Protein AF-A0A1Q9HQ56-F1 (afdb_monomer_lite)

Organism: NCBI:txid1381081

Sequence (86 aa):
MIKALFAAVTLVTLTACSGANVTSQIRDFDATNSAKMLRCVTVETGDSDTNEELAAYDGWSLVYASEYTTDNKSTTELTMCFEKAL

Structure (mmCIF, N/CA/C/O backbone):
data_AF-A0A1Q9HQ56-F1
#
_entry.id   AF-A0A1Q9HQ56-F1
#
loop_
_atom_site.group_PDB
_atom_site.id
_atom_site.type_symbol
_atom_site.label_atom_id
_atom_site.label_alt_id
_atom_site.label_comp_id
_atom_site.label_asym_id
_atom_site.label_entity_id
_atom_site.label_seq_id
_atom_site.pdbx_PDB_ins_code
_atom_site.Cartn_x
_atom_site.Cartn_y
_atom_site.Cartn_z
_atom_site.occupancy
_atom_site.B_iso_or_equiv
_atom_site.auth_seq_id
_atom_site.auth_comp_id
_atom_site.auth_asym_id
_atom_site.auth_atom_id
_atom_site.pdbx_PDB_model_num
ATOM 1 N N . MET A 1 1 ? 27.766 13.361 -38.525 1.00 62.81 1 MET A N 1
ATOM 2 C CA . MET A 1 1 ? 28.087 12.746 -37.216 1.00 62.81 1 MET A CA 1
ATOM 3 C C . MET A 1 1 ? 27.113 13.203 -36.125 1.00 62.81 1 MET A C 1
ATOM 5 O O . MET A 1 1 ? 26.429 12.353 -35.582 1.00 62.81 1 MET A O 1
ATOM 9 N N . ILE A 1 2 ? 26.914 14.510 -35.901 1.00 71.75 2 ILE A N 1
ATOM 10 C CA . ILE A 1 2 ? 25.957 15.044 -34.8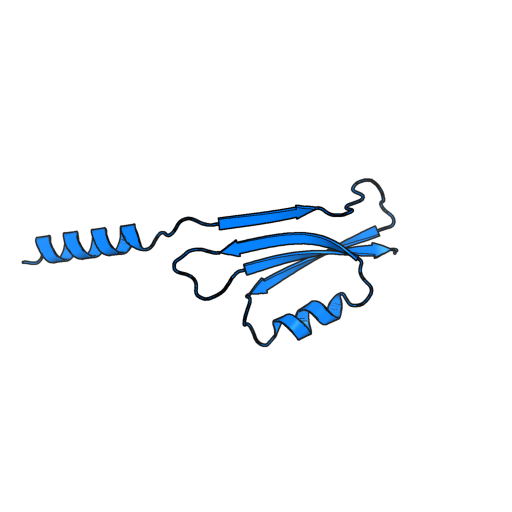97 1.00 71.75 2 ILE A CA 1
ATOM 11 C C . ILE A 1 2 ? 24.494 14.595 -35.096 1.00 71.75 2 ILE A C 1
ATOM 13 O O . ILE A 1 2 ? 23.819 14.265 -34.129 1.00 71.75 2 ILE A O 1
ATOM 17 N N . LYS A 1 3 ? 24.002 14.518 -36.342 1.00 73.94 3 LYS A N 1
ATOM 18 C CA . LYS A 1 3 ? 22.614 14.100 -36.629 1.00 73.94 3 LYS A CA 1
ATOM 19 C C . LYS A 1 3 ? 22.317 12.642 -36.240 1.00 73.94 3 LYS A C 1
ATOM 21 O O . LYS A 1 3 ? 21.226 12.351 -35.771 1.00 73.94 3 LYS A O 1
ATOM 26 N N . ALA A 1 4 ? 23.293 11.746 -36.408 1.00 78.12 4 ALA A N 1
ATOM 27 C CA . ALA A 1 4 ? 23.161 10.341 -36.016 1.00 78.12 4 ALA A CA 1
ATOM 28 C C . ALA A 1 4 ? 23.209 10.175 -34.488 1.00 78.12 4 ALA A C 1
ATOM 30 O O . ALA A 1 4 ? 22.482 9.356 -33.939 1.00 78.12 4 ALA A O 1
ATOM 31 N N . LEU A 1 5 ? 24.007 11.007 -33.809 1.00 79.75 5 LEU A N 1
ATOM 32 C CA . LEU A 1 5 ? 24.061 11.054 -32.349 1.00 79.75 5 LEU A CA 1
ATOM 33 C C . LEU A 1 5 ? 22.720 11.513 -31.756 1.00 79.75 5 LEU A C 1
ATOM 35 O O . LEU A 1 5 ? 22.209 10.880 -30.840 1.00 79.75 5 LEU A O 1
ATOM 39 N N . PHE A 1 6 ? 22.113 12.559 -32.326 1.00 80.56 6 PHE A N 1
ATOM 40 C CA . PHE A 1 6 ? 20.793 13.036 -31.903 1.00 80.56 6 PHE A CA 1
ATOM 41 C C . PHE A 1 6 ? 19.703 11.974 -32.095 1.00 80.56 6 PHE A C 1
ATOM 43 O O . PHE A 1 6 ? 18.930 11.728 -31.177 1.00 80.56 6 PHE A O 1
ATOM 50 N N . ALA A 1 7 ? 19.680 11.299 -33.249 1.00 82.38 7 ALA A N 1
ATOM 51 C CA . ALA A 1 7 ? 18.708 10.240 -33.516 1.00 82.38 7 ALA A CA 1
ATOM 52 C C . ALA A 1 7 ? 18.842 9.053 -32.544 1.00 82.38 7 ALA A C 1
ATOM 54 O O . ALA A 1 7 ? 17.834 8.531 -32.072 1.00 82.38 7 ALA A O 1
ATOM 55 N N . ALA A 1 8 ? 20.074 8.656 -32.206 1.00 81.81 8 ALA A N 1
ATOM 56 C CA . ALA A 1 8 ? 20.326 7.588 -31.241 1.00 81.81 8 ALA A CA 1
ATOM 57 C C . ALA A 1 8 ? 19.874 7.972 -29.822 1.00 81.81 8 ALA A C 1
ATOM 59 O O . ALA A 1 8 ? 19.216 7.176 -29.161 1.00 81.81 8 ALA A O 1
ATOM 60 N N . VAL A 1 9 ? 20.158 9.201 -29.375 1.00 84.00 9 VAL A N 1
ATOM 61 C CA . VAL A 1 9 ? 19.714 9.697 -28.059 1.00 84.00 9 VAL A CA 1
ATOM 62 C C . VAL A 1 9 ? 18.189 9.713 -27.969 1.00 84.00 9 VAL A C 1
ATOM 64 O O . VAL A 1 9 ? 17.637 9.217 -26.991 1.00 84.00 9 VAL A O 1
ATOM 67 N N . THR A 1 10 ? 17.497 10.202 -29.002 1.00 79.38 10 THR A N 1
ATOM 68 C CA . THR A 1 10 ? 16.029 10.222 -29.014 1.00 79.38 10 THR A CA 1
ATOM 69 C C . THR A 1 10 ? 15.438 8.812 -28.940 1.00 79.38 10 THR A C 1
ATOM 71 O O . THR A 1 10 ? 14.527 8.584 -28.143 1.00 79.38 10 THR A O 1
ATOM 74 N N . LEU A 1 11 ? 15.978 7.843 -29.691 1.00 77.19 11 LEU A N 1
ATOM 75 C CA . LEU A 1 11 ? 15.510 6.45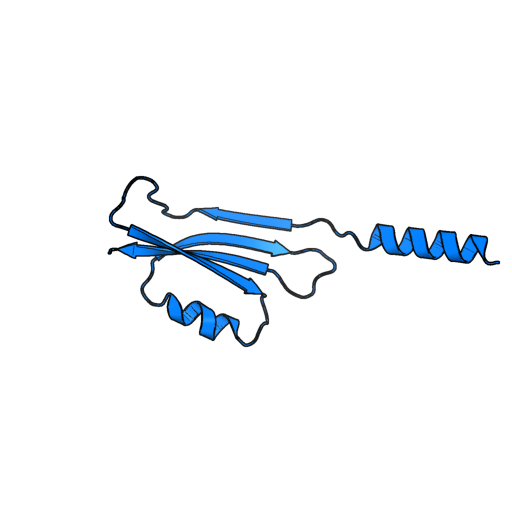2 -29.622 1.00 77.19 11 LEU A CA 1
ATOM 76 C C . LEU A 1 11 ? 15.688 5.841 -28.224 1.00 77.19 11 LEU A C 1
ATOM 78 O O . LEU A 1 11 ? 14.763 5.211 -27.720 1.00 77.19 11 LEU A O 1
ATOM 82 N N . VAL A 1 12 ? 16.840 6.064 -27.584 1.00 76.94 12 VAL A N 1
ATOM 83 C CA . VAL A 1 12 ? 17.126 5.544 -26.235 1.00 76.94 12 VAL A CA 1
ATOM 84 C C . VAL A 1 12 ? 16.175 6.152 -25.198 1.00 76.94 12 VAL A C 1
ATOM 86 O O . VAL A 1 12 ? 15.674 5.443 -24.326 1.00 76.94 12 VAL A O 1
ATOM 89 N N . THR A 1 13 ? 15.856 7.446 -25.319 1.00 73.75 13 THR A N 1
ATOM 90 C CA . THR A 1 13 ? 14.905 8.107 -24.408 1.00 73.75 13 THR A CA 1
ATOM 91 C C . THR A 1 13 ? 13.463 7.629 -24.580 1.00 73.75 13 THR A C 1
ATOM 93 O O . THR A 1 13 ? 12.734 7.565 -23.598 1.00 73.75 13 THR A O 1
ATOM 96 N N . LEU A 1 14 ? 13.052 7.234 -25.791 1.00 68.94 14 LEU A N 1
ATOM 97 C CA . LEU A 1 14 ? 11.716 6.677 -26.044 1.00 68.94 14 LEU A CA 1
ATOM 98 C C . LEU A 1 14 ? 11.560 5.267 -25.457 1.00 68.94 14 LEU A C 1
ATOM 100 O O . LEU A 1 14 ? 10.485 4.922 -24.976 1.00 68.94 14 LEU A O 1
ATOM 104 N N . THR A 1 15 ? 12.630 4.467 -25.448 1.00 67.88 15 THR A N 1
ATOM 105 C CA . THR A 1 15 ? 12.628 3.131 -24.824 1.00 67.88 15 THR A CA 1
ATOM 106 C C . THR A 1 15 ? 12.714 3.162 -23.298 1.00 67.88 15 THR A C 1
ATOM 108 O O . THR A 1 15 ? 12.535 2.131 -22.660 1.00 67.88 15 THR A O 1
ATOM 111 N N . ALA A 1 16 ? 12.978 4.327 -22.696 1.00 65.25 16 ALA A N 1
ATOM 112 C CA . ALA A 1 16 ? 13.027 4.475 -21.244 1.00 65.25 16 ALA A CA 1
ATOM 113 C C . ALA A 1 16 ? 11.631 4.530 -20.593 1.00 65.25 16 ALA A C 1
ATOM 115 O O . ALA A 1 16 ? 11.529 4.407 -19.375 1.00 65.25 16 ALA A O 1
ATOM 116 N N . CYS A 1 17 ? 10.556 4.685 -21.371 1.00 70.94 17 CYS A N 1
ATOM 117 C CA . CYS A 1 17 ? 9.187 4.540 -20.882 1.00 70.94 17 CYS A CA 1
ATOM 118 C C . CYS A 1 17 ? 8.796 3.054 -20.888 1.00 70.94 17 CYS A C 1
ATOM 120 O O . CYS A 1 17 ? 8.373 2.530 -21.916 1.00 70.94 17 CYS A O 1
ATOM 122 N N . SER A 1 18 ? 8.945 2.372 -19.749 1.00 80.12 18 SER A N 1
ATOM 123 C CA . SER A 1 18 ? 8.360 1.040 -19.553 1.00 80.12 18 SER A CA 1
ATOM 124 C C . SER A 1 18 ? 6.883 1.164 -19.163 1.00 80.12 18 SER A C 1
ATOM 126 O O . SER A 1 18 ? 6.470 2.144 -18.535 1.00 80.12 18 SER A O 1
ATOM 128 N N . GLY A 1 19 ? 6.077 0.188 -19.586 1.00 76.56 19 GLY A N 1
ATOM 129 C CA . GLY A 1 19 ? 4.673 0.108 -19.208 1.00 76.56 19 GLY A CA 1
ATOM 130 C C . GLY A 1 19 ? 4.527 -0.057 -17.698 1.00 76.56 19 GLY A C 1
ATOM 131 O O . GLY A 1 19 ? 5.254 -0.825 -17.074 1.00 76.56 19 GLY A O 1
ATOM 132 N N . ALA A 1 20 ? 3.575 0.665 -17.115 1.00 82.06 20 ALA A N 1
ATOM 133 C CA . ALA A 1 20 ? 3.224 0.484 -15.717 1.00 82.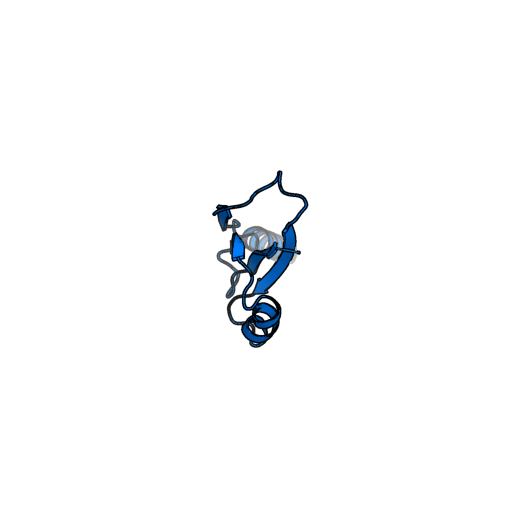06 20 ALA A CA 1
ATOM 134 C C . ALA A 1 20 ? 2.327 -0.743 -15.553 1.00 82.06 20 ALA A C 1
ATOM 136 O O . ALA A 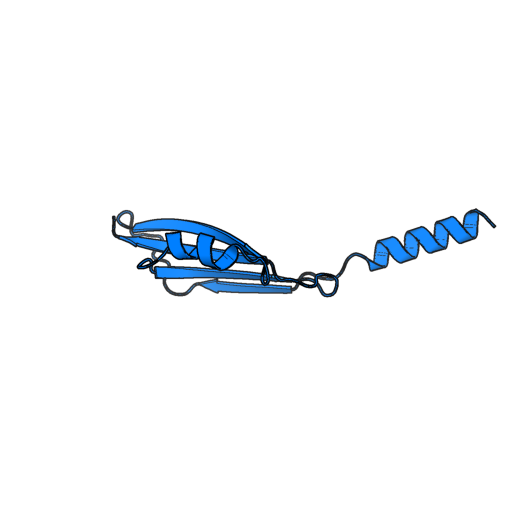1 20 ? 1.273 -0.837 -16.188 1.00 82.06 20 ALA A O 1
ATOM 137 N N . ASN A 1 21 ? 2.725 -1.652 -14.673 1.00 83.00 21 ASN A N 1
ATOM 138 C CA . ASN A 1 21 ? 1.862 -2.692 -14.151 1.00 83.00 21 ASN A CA 1
ATOM 139 C C . ASN A 1 21 ? 1.253 -2.196 -12.838 1.00 83.00 21 ASN A C 1
ATOM 141 O O . ASN A 1 21 ? 1.975 -1.869 -11.894 1.00 83.00 21 ASN A O 1
ATOM 145 N N . VAL A 1 22 ? -0.077 -2.117 -12.810 1.00 85.62 22 VAL A N 1
ATOM 146 C CA . VAL A 1 22 ? -0.842 -1.681 -11.643 1.00 85.62 22 VAL A CA 1
ATOM 147 C C . VAL A 1 22 ? -1.765 -2.808 -11.226 1.00 85.62 22 VAL A C 1
ATOM 149 O O . VAL A 1 22 ? -2.649 -3.207 -11.984 1.00 85.62 22 VAL A O 1
ATOM 152 N N . THR A 1 23 ? -1.580 -3.296 -10.006 1.00 88.50 23 THR A N 1
ATOM 153 C CA . THR A 1 23 ? -2.509 -4.230 -9.364 1.00 88.50 23 THR A CA 1
ATOM 154 C C . THR A 1 23 ? -3.175 -3.531 -8.194 1.00 88.50 23 THR A C 1
ATOM 156 O O . THR A 1 23 ? -2.526 -2.778 -7.472 1.00 88.50 23 THR A O 1
ATOM 159 N N . SER A 1 24 ? -4.476 -3.736 -8.010 1.00 89.12 24 SER A N 1
ATOM 160 C CA . SER A 1 24 ? -5.212 -3.185 -6.875 1.00 89.12 24 SER A CA 1
ATOM 161 C C . SER A 1 24 ? -6.235 -4.180 -6.345 1.00 89.12 24 SER A C 1
ATOM 163 O O . SER A 1 24 ? -6.784 -4.998 -7.086 1.00 89.12 24 SER A O 1
ATOM 165 N N . GLN A 1 25 ? -6.456 -4.142 -5.034 1.00 88.69 25 GLN A N 1
ATOM 166 C CA . GLN A 1 25 ? -7.385 -5.015 -4.325 1.00 88.69 25 GLN A CA 1
ATOM 167 C C . GLN A 1 25 ? -8.129 -4.203 -3.263 1.00 88.69 25 GLN A C 1
ATOM 169 O O . GLN A 1 25 ? -7.508 -3.611 -2.379 1.00 88.69 25 GLN A O 1
ATOM 174 N N . ILE A 1 26 ? -9.461 -4.206 -3.335 1.00 88.12 26 ILE A N 1
ATOM 175 C CA . ILE A 1 26 ? -10.348 -3.707 -2.276 1.00 88.12 26 ILE A CA 1
ATOM 176 C C . ILE A 1 26 ? -10.840 -4.925 -1.497 1.00 88.12 26 ILE A C 1
ATOM 178 O O . ILE A 1 26 ? -11.319 -5.881 -2.107 1.00 88.12 26 ILE A O 1
ATOM 182 N N . ARG A 1 27 ? -10.709 -4.910 -0.168 1.00 79.38 27 ARG A N 1
ATOM 183 C CA . ARG A 1 27 ? -11.072 -6.061 0.677 1.00 79.38 27 ARG A CA 1
ATOM 184 C C . ARG A 1 27 ? -12.411 -5.886 1.381 1.00 79.38 27 ARG A C 1
ATOM 186 O O . ARG A 1 27 ? -13.285 -6.723 1.205 1.00 79.38 27 ARG A O 1
ATOM 193 N N . ASP A 1 28 ? -12.549 -4.827 2.174 1.00 76.44 28 ASP A N 1
ATOM 194 C CA . ASP A 1 28 ? -13.706 -4.636 3.062 1.00 76.44 28 ASP A CA 1
ATOM 195 C C . ASP A 1 28 ? -13.933 -3.146 3.373 1.00 76.44 28 ASP A C 1
ATOM 197 O O . ASP A 1 28 ? -14.028 -2.718 4.521 1.00 76.44 28 ASP A O 1
ATOM 201 N N . PHE A 1 29 ? -13.909 -2.323 2.321 1.00 78.56 29 PHE A N 1
ATOM 202 C CA . PHE A 1 29 ? -14.125 -0.884 2.438 1.00 78.56 29 PHE A CA 1
ATOM 203 C C . PHE A 1 29 ? -15.616 -0.586 2.632 1.00 78.56 29 PHE A C 1
ATOM 205 O O . PHE A 1 29 ? -16.420 -0.800 1.721 1.00 78.56 29 PHE A O 1
ATOM 212 N N . ASP A 1 30 ? -15.981 -0.058 3.801 1.00 78.25 30 ASP A N 1
ATOM 213 C CA . ASP A 1 30 ? -17.350 0.369 4.093 1.00 78.25 30 ASP A CA 1
ATOM 214 C C . ASP A 1 30 ? -17.486 1.874 3.853 1.00 78.25 30 ASP A C 1
ATOM 216 O O . ASP A 1 30 ? -17.394 2.694 4.767 1.00 78.25 30 ASP A O 1
ATOM 220 N N . ALA A 1 31 ? -17.754 2.229 2.596 1.00 75.00 31 ALA A N 1
ATOM 221 C CA . ALA A 1 31 ? -17.913 3.612 2.149 1.00 75.00 31 ALA A CA 1
ATOM 222 C C . ALA A 1 31 ? -19.058 4.377 2.843 1.00 75.00 31 ALA A C 1
ATOM 224 O O . ALA A 1 31 ? -19.192 5.587 2.655 1.00 75.00 31 ALA A O 1
ATOM 225 N N . THR A 1 32 ? -19.924 3.683 3.585 1.00 78.56 32 THR A N 1
ATOM 226 C CA . THR A 1 32 ? -21.157 4.247 4.149 1.00 78.56 32 THR A CA 1
ATOM 227 C C . THR A 1 32 ? -21.090 4.482 5.652 1.00 78.56 32 THR A C 1
ATOM 229 O O . THR A 1 32 ? -21.965 5.146 6.211 1.00 78.56 32 THR A O 1
ATOM 232 N N . ASN A 1 33 ? -20.043 3.992 6.314 1.00 80.19 33 ASN A N 1
ATOM 233 C CA . ASN A 1 33 ? -19.909 4.073 7.757 1.00 80.19 33 ASN A CA 1
ATOM 234 C C . ASN A 1 33 ? -19.015 5.241 8.179 1.00 80.19 33 ASN A C 1
ATOM 236 O O . ASN A 1 33 ? -17.792 5.139 8.249 1.00 80.19 33 ASN A O 1
ATOM 240 N N . SER A 1 34 ? -19.652 6.356 8.541 1.00 79.38 34 SER A N 1
ATOM 241 C CA . SER A 1 34 ? -18.967 7.557 9.033 1.00 79.38 34 SER A CA 1
ATOM 242 C C . SER A 1 34 ? -18.287 7.384 10.399 1.00 79.38 34 SER A C 1
ATOM 244 O O . SER A 1 34 ? -17.619 8.309 10.854 1.00 79.38 34 SER A O 1
ATOM 246 N N . ALA A 1 35 ? -18.468 6.245 11.079 1.00 84.00 35 ALA A N 1
ATOM 247 C CA . ALA A 1 35 ? -17.800 5.935 12.344 1.00 84.00 35 ALA A CA 1
ATOM 248 C C . ALA A 1 35 ? -16.405 5.310 12.152 1.00 84.00 35 ALA A C 1
ATOM 250 O O . ALA A 1 35 ? -15.762 4.936 13.133 1.00 84.00 35 ALA A O 1
ATOM 251 N N . LYS A 1 36 ? -15.929 5.183 10.907 1.00 86.44 36 LYS A N 1
ATOM 252 C CA . LYS A 1 36 ? -14.588 4.691 10.590 1.00 86.44 36 LYS A CA 1
ATOM 253 C C . LYS A 1 36 ? -13.705 5.814 10.045 1.00 86.44 36 LYS A C 1
ATOM 255 O O . LYS A 1 36 ? -14.118 6.594 9.191 1.00 86.44 36 LYS A O 1
ATOM 260 N N . MET A 1 37 ? -12.466 5.881 10.524 1.00 89.81 37 MET A N 1
ATOM 261 C CA . MET A 1 37 ? -11.422 6.736 9.961 1.00 89.81 37 MET A CA 1
ATOM 262 C C . MET A 1 37 ? -10.650 5.963 8.895 1.00 89.81 37 MET A C 1
ATOM 264 O O . MET A 1 37 ? -10.153 4.881 9.193 1.00 89.81 37 MET A O 1
ATOM 268 N N . LEU A 1 38 ? -10.492 6.545 7.703 1.00 91.25 38 LEU A N 1
ATOM 269 C CA . LEU A 1 38 ? -9.640 6.023 6.631 1.00 91.25 38 LEU A CA 1
ATOM 270 C C . LEU A 1 38 ? -8.325 6.808 6.569 1.00 91.25 38 LEU A C 1
ATOM 272 O O . LEU A 1 38 ? -8.332 8.041 6.604 1.00 91.25 38 LEU A O 1
ATOM 276 N N . ARG A 1 39 ? -7.200 6.107 6.433 1.00 93.94 39 ARG A N 1
ATOM 277 C CA . ARG A 1 39 ? -5.888 6.708 6.158 1.00 93.94 39 ARG A CA 1
ATOM 278 C C . ARG A 1 39 ? -5.119 5.870 5.153 1.00 93.94 39 ARG A C 1
ATOM 280 O O . ARG A 1 39 ? -5.194 4.650 5.213 1.00 93.94 39 ARG A O 1
ATOM 287 N N . CYS A 1 40 ? -4.378 6.520 4.264 1.00 94.88 40 CYS A N 1
ATOM 288 C CA . CYS A 1 40 ? -3.552 5.851 3.266 1.00 94.88 40 CYS A CA 1
ATOM 289 C C . CYS A 1 40 ? -2.085 6.251 3.413 1.00 94.88 40 CYS A C 1
ATOM 291 O O . CYS A 1 40 ? -1.786 7.377 3.809 1.00 94.88 40 CYS A O 1
ATOM 293 N N . VAL A 1 41 ? -1.196 5.338 3.047 1.00 96.00 41 VAL A N 1
ATOM 294 C CA . VAL A 1 41 ? 0.253 5.532 2.983 1.00 96.00 41 VAL A CA 1
ATOM 295 C C . VAL A 1 41 ? 0.767 4.974 1.663 1.00 96.00 41 VAL A C 1
ATOM 297 O O . VAL A 1 41 ? 0.226 3.984 1.166 1.00 96.00 41 VAL A O 1
ATOM 300 N N . THR A 1 42 ? 1.785 5.619 1.100 1.00 95.56 42 THR A N 1
ATOM 301 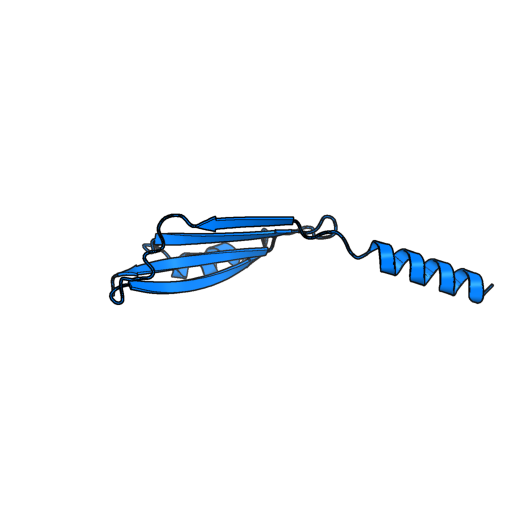C CA . THR A 1 42 ? 2.513 5.118 -0.066 1.00 95.56 42 THR A CA 1
ATOM 302 C C . THR A 1 42 ? 3.954 4.853 0.340 1.00 95.56 42 THR A C 1
ATOM 304 O O . THR A 1 42 ? 4.607 5.765 0.830 1.00 95.56 42 THR A O 1
ATOM 307 N N . VAL A 1 43 ? 4.425 3.629 0.118 1.00 94.19 43 VAL A N 1
ATOM 308 C CA . VAL A 1 43 ? 5.775 3.151 0.456 1.00 94.19 43 VAL A CA 1
ATOM 309 C C . VAL A 1 43 ? 6.440 2.535 -0.775 1.00 94.19 43 VAL A C 1
ATOM 311 O O . VAL A 1 43 ? 5.745 2.091 -1.687 1.00 94.19 43 VAL A O 1
ATOM 314 N N . GLU A 1 44 ? 7.769 2.452 -0.816 1.00 92.31 44 GLU A N 1
ATOM 315 C CA . GLU A 1 44 ? 8.484 1.682 -1.845 1.00 92.31 44 GLU A CA 1
ATOM 316 C C . GLU A 1 44 ? 9.021 0.356 -1.288 1.00 92.31 44 GLU A C 1
ATOM 318 O O . GLU A 1 44 ? 9.644 0.303 -0.229 1.00 92.31 44 GLU A O 1
ATOM 323 N N . THR A 1 45 ? 8.847 -0.745 -2.026 1.00 83.25 45 THR A N 1
ATOM 324 C CA . THR A 1 45 ? 9.434 -2.033 -1.638 1.00 83.25 45 THR A CA 1
ATOM 325 C C . THR A 1 45 ? 10.950 -1.925 -1.584 1.00 83.25 45 THR A C 1
ATOM 327 O O . THR A 1 45 ? 11.580 -1.601 -2.590 1.00 83.25 45 THR A O 1
ATOM 330 N N . GLY A 1 46 ? 11.543 -2.305 -0.458 1.00 82.25 46 GLY A N 1
ATOM 331 C CA . GLY A 1 46 ? 12.994 -2.275 -0.284 1.00 82.25 46 GLY A CA 1
ATOM 332 C C . GLY A 1 46 ? 13.519 -0.973 0.312 1.00 82.25 46 GLY A C 1
ATOM 333 O O . GLY A 1 46 ? 14.722 -0.892 0.553 1.00 82.25 46 GLY A O 1
ATOM 334 N N . ASP A 1 47 ? 12.644 -0.006 0.600 1.00 89.31 47 ASP A N 1
ATOM 335 C CA . ASP A 1 47 ? 12.984 1.104 1.484 1.00 89.31 47 ASP A CA 1
ATOM 336 C C . ASP A 1 47 ? 13.123 0.601 2.932 1.00 89.31 47 ASP A C 1
ATOM 338 O O . ASP A 1 47 ? 12.316 -0.214 3.399 1.00 89.31 47 ASP A O 1
ATOM 342 N N . SER A 1 48 ? 14.153 1.065 3.645 1.00 89.62 48 SER A N 1
ATOM 343 C CA . SER A 1 48 ? 14.410 0.680 5.038 1.00 89.62 48 SER A CA 1
ATOM 344 C C . SER A 1 48 ? 13.305 1.135 5.980 1.00 89.62 48 SER A C 1
ATOM 346 O O . SER A 1 48 ? 13.053 0.477 6.992 1.00 89.62 48 SER A O 1
ATOM 348 N N . ASP A 1 49 ? 12.619 2.214 5.613 1.00 91.69 49 ASP A N 1
ATOM 349 C CA . ASP A 1 49 ? 11.718 2.935 6.507 1.00 91.69 49 ASP A CA 1
ATOM 350 C C . ASP A 1 49 ? 10.271 2.428 6.385 1.00 91.69 49 ASP A C 1
ATOM 352 O O . ASP A 1 49 ? 9.436 2.687 7.248 1.00 91.69 49 ASP A O 1
ATOM 356 N N . THR A 1 50 ? 9.984 1.588 5.380 1.00 91.31 50 THR A N 1
ATOM 357 C CA . THR A 1 50 ? 8.643 1.030 5.120 1.00 91.31 50 THR A CA 1
ATOM 358 C C . THR A 1 50 ? 8.018 0.398 6.367 1.00 91.31 50 THR A C 1
ATOM 360 O O . THR A 1 50 ? 6.843 0.609 6.656 1.00 91.31 50 THR A O 1
ATOM 363 N N . ASN A 1 51 ? 8.787 -0.380 7.133 1.00 91.44 51 ASN A N 1
ATOM 364 C CA . ASN A 1 51 ? 8.259 -1.031 8.335 1.00 91.44 51 ASN A CA 1
ATOM 365 C C . ASN A 1 51 ? 7.924 -0.024 9.444 1.00 91.44 51 ASN A C 1
ATOM 367 O O . ASN A 1 51 ? 6.960 -0.229 10.180 1.00 91.44 51 ASN A O 1
ATOM 371 N N . GLU A 1 52 ? 8.711 1.045 9.571 1.00 94.06 52 GLU A N 1
ATOM 372 C CA . GLU A 1 52 ? 8.467 2.107 10.547 1.00 94.06 52 GLU A CA 1
ATOM 373 C C . GLU A 1 52 ? 7.203 2.894 10.183 1.00 94.06 52 GLU A C 1
ATOM 375 O O . GLU A 1 52 ? 6.352 3.126 11.043 1.00 94.06 52 GLU A O 1
ATOM 380 N N . GLU A 1 53 ? 7.017 3.218 8.902 1.00 93.44 53 GLU A N 1
ATOM 381 C CA . GLU A 1 53 ? 5.806 3.889 8.424 1.00 93.44 53 GLU A CA 1
ATOM 382 C C . GLU A 1 53 ? 4.547 3.035 8.617 1.00 93.44 53 GLU A C 1
ATOM 384 O O . GLU A 1 53 ? 3.495 3.541 9.020 1.00 93.44 53 GLU A O 1
ATOM 389 N N . LEU A 1 54 ? 4.648 1.724 8.375 1.00 94.44 54 LEU A N 1
ATOM 390 C CA . LEU A 1 54 ? 3.527 0.800 8.537 1.00 94.44 54 LEU A CA 1
ATOM 391 C C . LEU A 1 54 ? 3.152 0.562 10.007 1.00 94.44 54 LEU A C 1
ATOM 393 O O . LEU A 1 54 ? 1.974 0.335 10.289 1.00 94.44 54 LEU A O 1
ATOM 397 N N . ALA A 1 55 ? 4.089 0.701 10.950 1.00 95.62 55 ALA A N 1
ATOM 398 C CA . ALA A 1 55 ? 3.816 0.554 12.384 1.00 95.62 55 ALA A CA 1
ATOM 399 C C . ALA A 1 55 ? 2.783 1.574 12.908 1.00 95.62 55 ALA A C 1
ATOM 401 O O . ALA A 1 55 ? 2.058 1.305 13.868 1.00 95.62 55 ALA A O 1
ATOM 402 N N . ALA A 1 56 ? 2.637 2.733 12.251 1.00 95.00 56 ALA A N 1
ATOM 403 C CA . ALA A 1 56 ? 1.598 3.716 12.579 1.00 95.00 56 ALA A CA 1
ATOM 404 C C . ALA A 1 56 ? 0.161 3.174 12.402 1.00 95.00 56 ALA A C 1
ATOM 406 O O . ALA A 1 56 ? -0.795 3.748 12.940 1.00 95.00 56 ALA A O 1
ATOM 407 N N . TYR A 1 57 ? 0.011 2.073 11.664 1.00 95.19 57 TYR A N 1
ATOM 408 C CA . TYR A 1 57 ? -1.257 1.427 11.338 1.00 95.19 57 TYR A CA 1
ATOM 409 C C . TYR A 1 57 ? -1.465 0.101 12.082 1.00 95.19 57 TYR A C 1
ATOM 411 O O . TYR A 1 57 ? -2.426 -0.617 11.796 1.00 95.19 57 TYR A O 1
ATOM 419 N N . ASP A 1 58 ? -0.638 -0.214 13.082 1.00 94.81 58 ASP A N 1
ATOM 420 C CA . ASP A 1 58 ? -0.830 -1.402 13.916 1.00 94.81 58 ASP A CA 1
ATOM 421 C C . ASP A 1 58 ? -2.216 -1.394 14.587 1.00 94.81 58 ASP A C 1
ATOM 423 O O . ASP A 1 58 ? -2.641 -0.431 15.237 1.00 94.81 58 ASP A O 1
ATOM 427 N N . GLY A 1 59 ? -2.959 -2.488 14.400 1.00 93.75 59 GLY A N 1
ATOM 428 C CA . GLY A 1 59 ? -4.339 -2.630 14.874 1.00 93.75 59 GLY A CA 1
ATOM 429 C C . GLY A 1 59 ? -5.403 -1.952 14.001 1.00 93.75 59 GLY A C 1
ATOM 430 O O . GLY A 1 59 ? -6.576 -1.954 14.379 1.00 93.75 59 GLY A O 1
ATOM 431 N N . TRP A 1 60 ? -5.035 -1.385 12.849 1.00 94.81 60 TRP A N 1
ATOM 432 C CA . TRP A 1 60 ? -5.978 -0.937 11.823 1.00 94.81 60 TRP A CA 1
ATOM 433 C C . TRP A 1 60 ? -6.277 -2.068 10.826 1.00 94.81 60 TRP A C 1
ATOM 435 O O . TRP A 1 60 ? -5.493 -2.998 10.649 1.00 94.81 60 TRP A O 1
ATOM 445 N N . SER A 1 61 ? -7.422 -1.992 10.152 1.00 93.19 61 SER A N 1
ATOM 446 C CA . SER A 1 61 ? -7.827 -2.950 9.116 1.00 93.19 61 SER A CA 1
ATOM 447 C C . SER A 1 61 ? -7.391 -2.464 7.738 1.00 93.19 61 SER A C 1
ATOM 449 O O . SER A 1 61 ? -7.809 -1.394 7.315 1.00 93.19 61 SER A O 1
ATOM 451 N N . LEU A 1 62 ? -6.583 -3.237 7.010 1.00 93.00 62 LEU A N 1
ATOM 452 C CA . LEU A 1 62 ? -6.231 -2.931 5.619 1.00 93.00 62 LEU A CA 1
ATOM 453 C C . LEU A 1 62 ? -7.449 -3.135 4.703 1.00 93.00 62 LEU A C 1
ATOM 455 O O . LEU A 1 62 ? -7.936 -4.259 4.564 1.00 93.00 62 LEU A O 1
ATOM 459 N N . VAL A 1 63 ? -7.905 -2.074 4.037 1.00 94.00 63 VAL A N 1
ATOM 460 C CA . VAL A 1 63 ? -9.104 -2.101 3.176 1.00 94.00 63 VAL A CA 1
ATOM 461 C C . VAL A 1 63 ? -8.803 -1.940 1.692 1.00 94.00 63 VAL A C 1
ATOM 463 O O . VAL A 1 63 ? -9.584 -2.404 0.860 1.00 94.00 63 VAL A O 1
ATOM 466 N N . TYR A 1 64 ? -7.665 -1.335 1.358 1.00 93.25 64 TYR A N 1
ATOM 467 C CA . TYR A 1 64 ? -7.196 -1.161 -0.012 1.00 93.25 64 TYR A CA 1
ATOM 468 C C . TYR A 1 64 ? -5.685 -1.338 -0.069 1.00 93.25 64 TYR A C 1
ATOM 470 O O . TYR A 1 64 ? 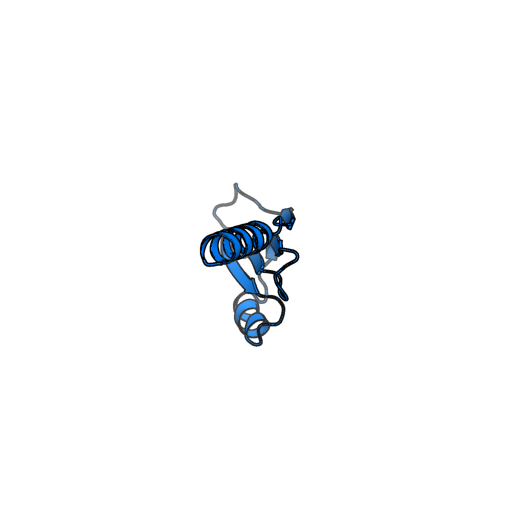-4.968 -0.837 0.794 1.00 93.25 64 TYR A O 1
ATOM 478 N N . ALA A 1 65 ? -5.209 -2.016 -1.103 1.00 93.06 65 ALA A N 1
ATOM 479 C CA . ALA A 1 65 ? -3.805 -2.018 -1.473 1.00 93.06 65 ALA A CA 1
ATOM 480 C C . ALA A 1 65 ? -3.695 -1.915 -2.991 1.00 93.06 65 ALA A C 1
ATOM 482 O O . ALA A 1 65 ? -4.441 -2.582 -3.714 1.00 93.06 65 ALA A O 1
ATOM 483 N N . SER A 1 66 ? -2.759 -1.108 -3.468 1.00 93.75 66 SER A N 1
ATOM 484 C CA . SER A 1 66 ? -2.327 -1.115 -4.855 1.00 93.75 66 SER A CA 1
ATOM 485 C C . SER A 1 66 ? -0.825 -1.092 -4.958 1.00 93.75 66 SER A C 1
ATOM 487 O O . SER A 1 66 ? -0.165 -0.434 -4.164 1.00 93.75 66 SER A O 1
ATOM 489 N N . GLU A 1 67 ? -0.316 -1.758 -5.979 1.00 91.69 67 GLU A N 1
ATOM 490 C CA . GLU A 1 67 ? 1.099 -1.794 -6.301 1.00 91.69 67 GLU A CA 1
ATOM 491 C C . GLU A 1 67 ? 1.290 -1.232 -7.708 1.00 91.69 67 GLU A C 1
ATOM 493 O O . GLU A 1 67 ? 0.530 -1.558 -8.625 1.00 91.69 67 GLU A O 1
ATOM 498 N N . TYR A 1 68 ? 2.296 -0.383 -7.864 1.00 89.81 68 TYR A N 1
ATOM 499 C CA . TYR A 1 68 ? 2.723 0.217 -9.115 1.00 89.81 68 TYR A CA 1
ATOM 500 C C . TYR A 1 68 ? 4.180 -0.167 -9.363 1.00 89.81 68 TYR A C 1
ATOM 502 O O . TYR A 1 68 ? 5.077 0.170 -8.587 1.00 89.81 68 TYR A O 1
ATOM 510 N N . THR A 1 69 ? 4.427 -0.856 -10.471 1.00 89.81 69 THR A N 1
ATOM 511 C CA . THR A 1 69 ? 5.777 -1.225 -10.898 1.00 89.81 69 THR A CA 1
ATOM 512 C C . THR A 1 69 ? 5.943 -1.003 -12.395 1.00 89.81 69 THR A C 1
ATOM 514 O O . THR A 1 69 ? 4.973 -1.007 -13.152 1.00 89.81 69 THR A O 1
ATOM 517 N N . THR A 1 70 ? 7.175 -0.790 -12.832 1.00 86.25 70 THR A N 1
ATOM 518 C CA . THR A 1 70 ? 7.559 -0.692 -14.244 1.00 86.25 70 THR A CA 1
ATOM 519 C C . THR A 1 70 ? 8.792 -1.565 -14.446 1.00 86.25 70 THR A C 1
ATOM 521 O O . THR A 1 70 ? 9.601 -1.707 -13.532 1.00 86.25 70 THR A O 1
ATOM 524 N N . ASP A 1 71 ? 9.001 -2.121 -15.639 1.00 82.56 71 ASP A N 1
ATOM 525 C CA . ASP A 1 71 ? 10.123 -3.046 -15.906 1.00 82.56 71 ASP A CA 1
ATOM 526 C C . ASP A 1 71 ? 11.507 -2.399 -15.720 1.00 82.56 71 ASP A C 1
ATOM 528 O O . ASP A 1 71 ? 12.525 -3.082 -15.638 1.00 82.56 71 ASP A O 1
ATOM 532 N N . ASN A 1 72 ? 11.557 -1.065 -15.701 1.00 80.38 72 ASN A N 1
ATOM 533 C CA . ASN A 1 72 ? 12.766 -0.276 -15.486 1.00 80.38 72 ASN A CA 1
ATOM 534 C C . ASN A 1 72 ? 12.940 0.210 -14.032 1.00 80.38 72 ASN A C 1
ATOM 536 O O . ASN A 1 72 ? 13.934 0.883 -13.755 1.00 80.38 72 ASN A O 1
ATOM 540 N N . LYS A 1 73 ? 12.009 -0.101 -13.118 1.00 81.38 73 LYS A N 1
ATOM 541 C CA . LYS A 1 73 ? 12.153 0.147 -11.678 1.00 81.38 73 LYS A CA 1
ATOM 542 C C . LYS A 1 73 ? 12.671 -1.115 -10.980 1.00 81.38 73 LYS A C 1
ATOM 544 O O . LYS A 1 73 ? 12.258 -2.229 -11.279 1.00 81.38 73 LYS A O 1
ATOM 549 N N . SER A 1 74 ? 13.582 -0.934 -10.025 1.00 83.44 74 SER A N 1
ATOM 550 C CA . SER A 1 74 ? 14.072 -2.013 -9.150 1.00 83.44 74 SER A CA 1
ATOM 551 C C . SER A 1 74 ? 13.171 -2.261 -7.938 1.00 83.44 74 SER A C 1
ATOM 553 O O . SER A 1 74 ? 13.343 -3.259 -7.243 1.00 83.44 74 SER A O 1
ATOM 555 N N . THR A 1 75 ? 12.249 -1.337 -7.672 1.00 87.94 75 THR A N 1
ATOM 556 C CA . THR A 1 75 ? 11.317 -1.334 -6.544 1.00 87.94 75 THR A CA 1
ATOM 557 C C . THR A 1 75 ? 9.889 -1.150 -7.055 1.00 87.94 75 THR A C 1
ATOM 559 O O . THR A 1 75 ? 9.651 -0.748 -8.195 1.00 87.94 75 THR A O 1
ATOM 562 N N . THR A 1 76 ? 8.923 -1.489 -6.217 1.00 89.50 76 THR A N 1
ATOM 563 C CA . THR A 1 76 ? 7.494 -1.333 -6.467 1.00 89.50 76 THR A CA 1
ATOM 564 C C . THR A 1 76 ? 6.952 -0.321 -5.476 1.00 89.50 76 THR A C 1
ATOM 566 O O . THR A 1 76 ? 7.259 -0.383 -4.292 1.00 89.50 76 THR A O 1
ATOM 569 N N . GLU A 1 77 ? 6.151 0.617 -5.953 1.00 93.75 77 GLU A N 1
ATOM 570 C CA . GLU A 1 77 ? 5.457 1.575 -5.100 1.00 93.75 77 GLU A CA 1
ATOM 571 C C . GLU A 1 77 ? 4.143 0.939 -4.634 1.00 93.75 77 GLU A C 1
ATOM 573 O O . GLU A 1 77 ? 3.352 0.489 -5.461 1.00 93.75 77 GLU A O 1
ATOM 578 N N . LEU A 1 78 ? 3.909 0.859 -3.327 1.00 93.12 78 LEU A N 1
ATOM 579 C CA . LEU A 1 78 ? 2.674 0.352 -2.739 1.00 93.12 78 LEU A CA 1
ATOM 580 C C . LEU A 1 78 ? 1.902 1.476 -2.074 1.00 93.12 78 LEU A C 1
ATOM 582 O O . LEU A 1 78 ? 2.390 2.083 -1.130 1.00 93.12 78 LEU A O 1
ATOM 586 N N . THR A 1 79 ? 0.653 1.669 -2.480 1.00 95.38 79 THR A N 1
ATOM 587 C CA . THR A 1 79 ? -0.316 2.469 -1.729 1.00 95.38 79 THR A CA 1
ATOM 588 C C . THR A 1 79 ? -1.232 1.548 -0.944 1.00 95.38 79 THR A C 1
ATOM 590 O O . THR A 1 79 ? -1.913 0.701 -1.517 1.00 95.38 79 THR A O 1
ATOM 593 N N . MET A 1 80 ? -1.293 1.732 0.368 1.00 94.25 80 MET A N 1
ATOM 594 C CA . MET A 1 80 ? -2.126 0.951 1.278 1.00 94.25 80 MET A CA 1
ATOM 595 C C . MET A 1 80 ? -3.050 1.887 2.046 1.00 94.25 80 MET A C 1
ATOM 597 O O . MET A 1 80 ? -2.596 2.907 2.557 1.00 94.25 80 MET A O 1
ATOM 601 N N . CYS A 1 81 ? -4.336 1.550 2.148 1.00 94.56 81 CYS A N 1
ATOM 602 C CA . CYS A 1 81 ? -5.291 2.286 2.971 1.00 94.56 81 CYS A CA 1
ATOM 603 C C . CYS A 1 81 ? -5.877 1.411 4.070 1.00 94.56 81 CYS A C 1
ATOM 605 O O . CYS A 1 81 ? -6.303 0.278 3.834 1.00 94.56 81 CYS A O 1
ATOM 607 N N . PHE A 1 82 ? -5.956 1.991 5.257 1.00 94.44 82 PHE A N 1
ATOM 608 C CA . PHE A 1 82 ? -6.364 1.352 6.488 1.00 94.44 82 PHE A CA 1
ATOM 609 C C . PHE A 1 82 ? -7.571 2.060 7.096 1.00 94.44 82 PHE A C 1
ATOM 611 O O . PHE A 1 82 ? -7.662 3.289 7.075 1.00 94.44 82 PHE A O 1
ATOM 618 N N . GLU A 1 83 ? -8.462 1.280 7.697 1.00 93.62 83 GLU A N 1
ATOM 619 C CA . GLU A 1 83 ? -9.593 1.751 8.486 1.00 93.62 83 GLU A CA 1
ATOM 620 C C . GLU A 1 83 ? -9.420 1.435 9.969 1.00 93.62 83 GLU A C 1
ATOM 622 O O . GLU A 1 83 ? -8.920 0.375 10.354 1.00 93.62 83 GLU A O 1
ATOM 627 N N . LYS A 1 84 ? -9.918 2.330 10.818 1.00 92.50 84 LYS A N 1
ATOM 628 C CA . LYS A 1 84 ? -10.082 2.083 12.250 1.00 92.50 84 LYS A CA 1
ATOM 629 C C . LYS A 1 84 ? -11.395 2.681 12.731 1.00 92.50 84 LYS A C 1
ATOM 631 O O . LYS A 1 84 ? -11.775 3.767 12.296 1.00 92.50 84 LYS A O 1
ATOM 636 N N . ALA A 1 85 ? -12.084 1.967 13.618 1.00 88.00 85 ALA A N 1
ATOM 637 C CA . ALA A 1 85 ? -13.237 2.520 14.319 1.00 88.00 85 ALA A CA 1
ATOM 638 C C . ALA A 1 85 ? -12.803 3.735 15.157 1.00 88.00 85 ALA A C 1
ATOM 640 O O . ALA A 1 85 ? -11.745 3.695 15.792 1.00 88.00 85 ALA A O 1
ATOM 641 N N . LEU A 1 86 ? -13.593 4.807 15.107 1.00 78.06 86 LEU A N 1
ATOM 642 C CA . LEU A 1 86 ? -13.374 6.019 15.901 1.00 78.06 86 LEU A CA 1
ATOM 643 C C . LEU A 1 86 ? -13.526 5.765 17.406 1.00 78.06 86 LEU A C 1
ATOM 645 O O . LEU A 1 86 ? -14.408 4.963 17.791 1.00 78.06 86 LEU A O 1
#

pLDDT: mean 85.95, std 8.14, range [62.81, 96.0]

Foldseek 3Di:
DVVVVVVVVVVVVVVLDFDKDKDKDFDDDDPPDPQKDKDKDKDKPPDPCVVVVCVVQVPWAWGMKMWIDGPNDPIIIMMIMTMDGD

Secondary structure (DSSP, 8-state):
-HHHHHHHHHHHHHHT-PPEEEEEEE-S--TT-TTEEEEEEEEETT-TTHHHHHHTTTTPEEEEEEEEEETT-SS-EEEEEEEEE-

Radius of gyration: 19.56 Å; chains: 1; bounding box: 49×21×53 Å